Protein AF-A0A7V4QF53-F1 (afdb_monomer)

Nearest PDB structures (foldseek):
  3k7u-assembly1_C-2  TM=4.264E-01  e=8.174E-01  Trypanosoma brucei
  3cb3-assembly1_D  TM=4.992E-01  e=2.281E+00  Polaromonas sp. JS666
  2og9-assembly1_A  TM=4.782E-01  e=3.085E+00  Polaromonas sp. JS666
  4mgg-assembly1_G  TM=3.343E-01  e=3.085E+00  Roseibium aggregatum IAM 12614
  3fv9-assembly1_A  TM=4.872E-01  e=5.001E+00  Roseovarius nubinhibens ISM

Radius of gyration: 17.16 Å; Cα contacts (8 Å, |Δi|>4): 191; chains: 1; bounding box: 51×27×63 Å

Mean predicted aligned error: 8.21 Å

Solvent-accessible surface area (backbone atoms only — not comparable to full-atom values): 8369 Å² total; per-residue (Å²): 136,83,85,77,78,81,70,64,48,90,31,32,38,38,32,60,73,52,75,46,77,41,84,91,74,46,26,45,33,38,37,30,41,36,30,44,48,89,67,52,75,49,75,39,32,35,34,38,46,42,66,47,53,37,61,74,69,63,56,63,92,54,99,54,34,68,60,56,47,56,51,48,53,62,78,42,41,68,55,56,50,49,56,40,49,39,53,52,52,54,42,62,71,64,68,57,79,82,79,72,44,67,52,78,59,77,57,61,69,61,54,46,35,39,76,73,58,80,43,70,60,84,46,46,76,79,49,96,56,33,29,42,32,62,72,77,77,76,79,72,83,124

Secondary structure (DSSP, 8-state):
---------SSEEEEEEEEEEETTTTEEEEEEEEE-TT--EEEEEEEEEHHHHHHHTT---STTHHHHHHHHHHHTHHHHHHHHHHHHHHHHHHT--TT--EEE---HHHHHHHHTTSS---SEEEETTEEEE---------

Sequence (142 aa):
MPIRNTKNLEGWKIVFVDFVERHTDLCLLGRFEITSPEGKIKSIRVKFSREFIDDYFRIPGDVNIKKNRAKILEEKKWLFKKWALIRIEELIDKSVDIDEPEI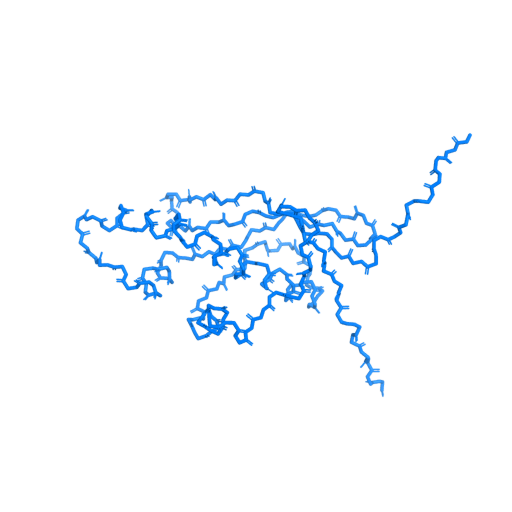FSKDSDWAKKIEEGSVLPRSQEIISNIYLYVPEKRIGFK

pLDDT: mean 80.64, std 16.79, range [35.28, 95.44]

Structure (mmCIF, N/CA/C/O backbone):
data_AF-A0A7V4QF53-F1
#
_entry.id   AF-A0A7V4QF53-F1
#
loop_
_atom_site.group_PDB
_atom_site.id
_atom_site.type_symbol
_atom_site.label_atom_id
_atom_site.label_alt_id
_atom_site.label_comp_id
_atom_site.label_asym_id
_atom_site.label_entity_id
_atom_site.label_seq_id
_atom_site.pdbx_PDB_ins_code
_atom_site.Cartn_x
_atom_site.Cartn_y
_atom_site.Cartn_z
_atom_site.occupancy
_atom_site.B_iso_or_equiv
_atom_site.auth_seq_id
_atom_site.auth_comp_id
_atom_site.auth_asym_id
_atom_site.auth_atom_id
_atom_site.pdbx_PDB_model_num
ATOM 1 N N . MET A 1 1 ? -2.479 4.295 43.417 1.00 43.31 1 MET A N 1
ATOM 2 C CA . MET A 1 1 ? -3.082 4.916 42.217 1.00 43.31 1 MET A CA 1
ATOM 3 C C . MET A 1 1 ? -2.532 4.215 40.987 1.00 43.31 1 MET A C 1
ATOM 5 O O . MET A 1 1 ? -1.325 4.296 40.799 1.00 43.31 1 MET A O 1
ATOM 9 N N . PRO A 1 2 ? -3.346 3.551 40.155 1.00 40.31 2 PRO A N 1
ATOM 10 C CA . PRO A 1 2 ? -2.981 3.301 38.774 1.00 40.31 2 PRO A CA 1
ATOM 11 C C . PRO A 1 2 ? -3.620 4.354 37.865 1.00 40.31 2 PRO A C 1
ATOM 13 O O . PRO A 1 2 ? -4.680 4.917 38.140 1.00 40.31 2 PRO A O 1
ATOM 16 N N . ILE A 1 3 ? -2.874 4.677 36.824 1.00 41.50 3 ILE A N 1
ATOM 17 C CA . ILE A 1 3 ? -3.004 5.850 35.976 1.00 41.50 3 ILE A CA 1
ATOM 18 C C . ILE A 1 3 ? -4.243 5.751 35.073 1.00 41.50 3 ILE A C 1
ATOM 20 O O . ILE A 1 3 ? -4.432 4.796 34.330 1.00 41.50 3 ILE A O 1
ATOM 24 N N . ARG A 1 4 ? -5.065 6.795 35.207 1.00 39.97 4 ARG A N 1
ATOM 25 C CA . ARG A 1 4 ? -6.075 7.388 34.317 1.00 39.97 4 ARG A CA 1
ATOM 26 C C . ARG A 1 4 ? -6.177 6.827 32.888 1.00 39.97 4 ARG A C 1
ATOM 28 O O . ARG A 1 4 ? -5.231 6.932 32.118 1.00 39.97 4 ARG A O 1
ATOM 35 N N . ASN A 1 5 ? -7.407 6.429 32.541 1.00 38.97 5 ASN A N 1
ATOM 36 C CA . ASN A 1 5 ? -8.049 6.527 31.225 1.00 38.97 5 ASN A CA 1
ATOM 37 C C . ASN A 1 5 ? -7.109 6.422 30.016 1.00 38.97 5 ASN A C 1
ATOM 39 O O . ASN A 1 5 ? -6.759 7.432 29.400 1.00 38.97 5 ASN A O 1
ATOM 43 N N . THR A 1 6 ? -6.847 5.195 29.568 1.00 41.16 6 THR A N 1
ATOM 44 C CA . THR A 1 6 ? -6.781 4.946 28.128 1.00 41.16 6 THR A CA 1
ATOM 45 C C . THR A 1 6 ? -8.135 5.348 27.561 1.00 41.16 6 THR A C 1
ATOM 47 O O . THR A 1 6 ? -9.095 4.585 27.620 1.00 41.16 6 THR A O 1
ATOM 50 N N . LYS A 1 7 ? -8.244 6.592 27.073 1.00 43.53 7 LYS A N 1
ATOM 51 C CA . LYS A 1 7 ? -9.245 6.930 26.061 1.00 43.53 7 LYS A CA 1
ATOM 52 C C . LYS A 1 7 ? -9.153 5.808 25.036 1.00 43.53 7 LYS A C 1
ATOM 54 O O . LYS A 1 7 ? -8.11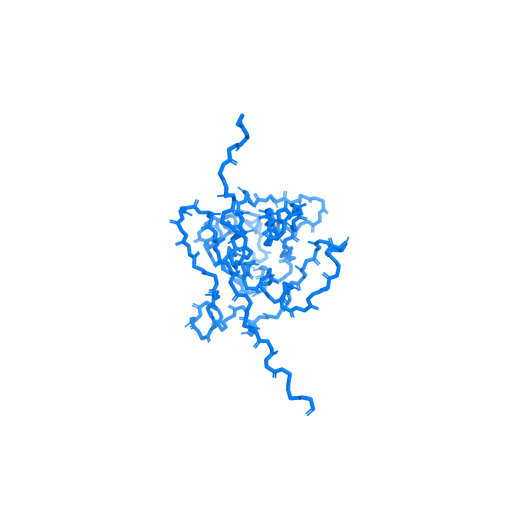4 5.693 24.388 1.00 43.53 7 LYS A O 1
ATOM 59 N N . ASN A 1 8 ? -10.177 4.958 24.972 1.00 45.56 8 ASN A N 1
ATOM 60 C CA . ASN A 1 8 ? -10.341 4.023 23.872 1.00 45.56 8 ASN A CA 1
ATOM 61 C C . ASN A 1 8 ? -10.093 4.843 22.610 1.00 45.56 8 ASN A C 1
ATOM 63 O O . ASN A 1 8 ? -10.771 5.849 22.390 1.00 45.56 8 ASN A O 1
ATOM 67 N N . LEU A 1 9 ? -9.053 4.499 21.852 1.00 52.59 9 LEU A N 1
ATOM 68 C CA . LEU A 1 9 ? -8.935 5.022 20.505 1.00 52.59 9 LEU A CA 1
ATOM 69 C C . LEU A 1 9 ? -10.222 4.561 19.826 1.00 52.59 9 LEU A C 1
ATOM 71 O O . LEU A 1 9 ? -10.431 3.363 19.675 1.00 52.59 9 LEU A O 1
ATOM 75 N N . GLU A 1 10 ? -11.117 5.485 19.476 1.00 71.44 10 GLU A N 1
ATOM 76 C CA . GLU A 1 10 ? -12.389 5.147 18.817 1.00 71.44 10 GLU A CA 1
ATOM 77 C C . GLU A 1 10 ? -12.176 4.575 17.396 1.00 71.44 10 GLU A C 1
ATOM 79 O O . GLU A 1 10 ? -13.132 4.341 16.663 1.00 71.44 10 GLU A O 1
ATOM 84 N N . GLY A 1 11 ? -10.923 4.319 17.005 1.00 83.88 11 GLY A N 1
ATOM 85 C CA . GLY A 1 11 ? -10.523 3.770 15.724 1.00 83.88 11 GLY A CA 1
ATOM 86 C C . GLY A 1 11 ? -9.234 2.957 15.809 1.00 83.88 11 GLY A C 1
ATOM 87 O O . GLY A 1 11 ? -8.521 2.936 16.813 1.00 83.88 11 GLY A O 1
ATOM 88 N N . TRP A 1 12 ? -8.938 2.286 14.709 1.00 91.62 12 TRP A N 1
ATOM 89 C CA . TRP A 1 12 ? -7.736 1.503 14.498 1.00 91.62 12 TRP A CA 1
ATOM 90 C C . TRP A 1 12 ? -6.549 2.416 14.226 1.00 91.62 12 TRP A C 1
ATOM 92 O O . TRP A 1 12 ? -6.600 3.278 13.349 1.00 91.62 12 TRP A O 1
ATOM 102 N N . LYS A 1 13 ? -5.448 2.197 14.938 1.00 93.75 13 LYS A N 1
ATOM 103 C CA . LYS A 1 13 ? -4.171 2.839 14.621 1.00 93.75 13 LYS A CA 1
ATOM 104 C C . LYS A 1 13 ? -3.445 1.983 13.591 1.00 93.75 13 LYS A C 1
ATOM 106 O O . LYS A 1 13 ? -3.256 0.800 13.835 1.00 93.75 13 LYS A O 1
ATOM 111 N N . ILE A 1 14 ? -3.005 2.570 12.486 1.00 94.19 14 ILE A N 1
ATOM 112 C CA . ILE A 1 14 ? -2.209 1.911 11.446 1.00 94.19 14 ILE A CA 1
ATOM 113 C C . ILE A 1 14 ? -0.855 2.619 11.383 1.00 94.19 14 ILE A C 1
ATOM 115 O O . ILE A 1 14 ? -0.785 3.827 11.178 1.00 94.19 14 ILE A O 1
ATOM 119 N N . VAL A 1 15 ? 0.233 1.881 11.564 1.00 95.44 15 VAL A N 1
ATOM 120 C CA . VAL A 1 15 ? 1.602 2.399 11.537 1.00 95.44 15 VAL A CA 1
ATOM 121 C C . VAL A 1 15 ? 2.335 1.776 10.363 1.00 95.44 15 VAL A C 1
ATOM 123 O O . VAL A 1 15 ? 2.461 0.557 10.284 1.00 95.44 15 VAL A O 1
ATOM 126 N N . PHE A 1 16 ? 2.825 2.605 9.448 1.00 95.12 16 PHE A N 1
ATOM 127 C CA . PHE A 1 16 ? 3.733 2.166 8.395 1.00 95.12 16 PHE A CA 1
ATOM 128 C C . PHE A 1 16 ? 5.135 1.973 8.977 1.00 95.12 16 PHE A C 1
ATOM 130 O O . PHE A 1 16 ? 5.695 2.901 9.560 1.00 95.12 16 PHE A O 1
ATOM 137 N N . VAL A 1 17 ? 5.692 0.776 8.796 1.00 93.69 17 VAL A N 1
ATOM 138 C CA . VAL A 1 17 ? 7.038 0.429 9.259 1.00 93.69 17 VAL A CA 1
ATOM 139 C C . VAL A 1 17 ? 8.038 0.714 8.144 1.00 93.69 17 VAL A C 1
ATOM 141 O O . VAL A 1 17 ? 8.851 1.626 8.262 1.00 93.69 17 VAL A O 1
ATOM 144 N N . ASP A 1 18 ? 7.957 -0.035 7.044 1.00 93.12 18 ASP A N 1
ATOM 145 C CA . ASP A 1 18 ? 8.812 0.127 5.869 1.00 93.12 18 ASP A CA 1
ATOM 146 C C . ASP A 1 18 ? 8.291 -0.664 4.652 1.00 93.12 18 ASP A C 1
ATOM 148 O O . ASP A 1 18 ? 7.254 -1.334 4.693 1.00 93.12 18 ASP A O 1
ATOM 152 N N . PHE A 1 19 ? 9.042 -0.573 3.551 1.00 91.31 19 PHE A N 1
ATOM 153 C CA . PHE A 1 19 ? 8.935 -1.473 2.410 1.00 91.31 19 PHE A CA 1
ATOM 154 C C . PHE A 1 19 ? 10.188 -2.343 2.324 1.00 91.31 19 PHE A C 1
ATOM 156 O O . PHE A 1 19 ? 11.302 -1.828 2.400 1.00 91.31 19 PHE A O 1
ATOM 163 N N . VAL A 1 20 ? 9.998 -3.645 2.120 1.00 88.38 20 VAL A N 1
ATOM 164 C CA . VAL A 1 20 ? 11.078 -4.615 1.918 1.00 88.38 20 VAL A CA 1
ATOM 165 C C . VAL A 1 20 ? 10.914 -5.262 0.549 1.00 88.38 20 VAL A C 1
ATOM 167 O O . VAL A 1 20 ? 9.858 -5.812 0.236 1.00 88.38 20 VAL A O 1
ATOM 170 N N . GLU A 1 21 ? 11.968 -5.231 -0.261 1.00 80.81 21 GLU A N 1
ATOM 171 C CA . GLU A 1 21 ? 12.035 -6.020 -1.489 1.00 80.81 21 GLU A CA 1
ATOM 172 C C . GLU A 1 21 ? 12.473 -7.448 -1.153 1.00 80.81 21 GLU A C 1
ATOM 174 O O . GLU A 1 21 ? 13.566 -7.674 -0.631 1.00 80.81 21 GLU A O 1
ATOM 179 N N . ARG A 1 22 ? 11.632 -8.443 -1.455 1.00 75.06 22 ARG A N 1
ATOM 180 C CA . ARG A 1 22 ? 12.043 -9.850 -1.356 1.00 75.06 22 ARG A CA 1
ATOM 181 C C . ARG A 1 22 ? 12.616 -10.321 -2.680 1.00 75.06 22 ARG A C 1
ATOM 183 O O . ARG A 1 22 ? 11.884 -10.497 -3.649 1.00 75.06 22 ARG A O 1
ATOM 190 N N . HIS A 1 23 ? 13.921 -10.581 -2.698 1.00 61.47 23 HIS A N 1
ATOM 191 C CA . HIS A 1 23 ? 14.631 -11.047 -3.891 1.00 61.47 23 HIS A CA 1
ATOM 192 C C . HIS A 1 23 ? 14.214 -12.449 -4.360 1.00 61.47 23 HIS A C 1
ATOM 194 O O . HIS A 1 23 ? 14.301 -12.723 -5.552 1.00 61.47 23 HIS A O 1
ATOM 200 N N . THR A 1 24 ? 13.746 -13.314 -3.454 1.00 58.09 24 THR A N 1
ATOM 201 C CA . THR A 1 24 ? 13.289 -14.678 -3.774 1.00 58.09 24 THR A CA 1
ATOM 202 C C . THR A 1 24 ? 11.937 -14.701 -4.480 1.00 58.09 24 THR A C 1
ATOM 204 O O . THR A 1 24 ? 11.761 -15.470 -5.417 1.00 58.09 24 THR A O 1
ATOM 207 N N . ASP A 1 25 ? 11.020 -13.819 -4.077 1.00 57.03 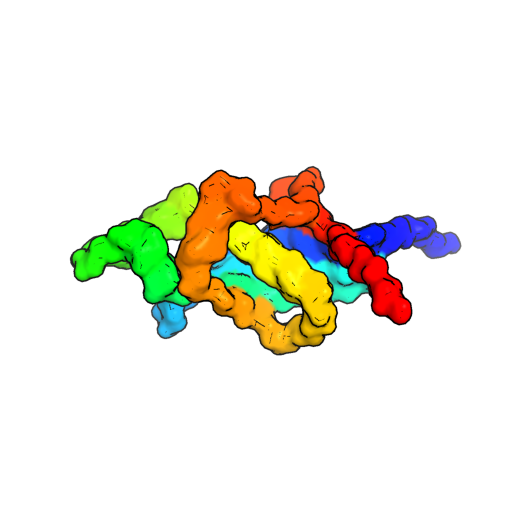25 ASP A N 1
ATOM 208 C CA . ASP A 1 25 ? 9.637 -13.783 -4.580 1.00 57.03 25 ASP A CA 1
ATOM 209 C C . ASP A 1 25 ? 9.396 -12.617 -5.550 1.00 57.03 25 ASP A C 1
ATOM 211 O O . ASP A 1 25 ? 8.274 -12.413 -6.004 1.00 57.03 25 ASP A O 1
ATOM 215 N N . LEU A 1 26 ? 10.442 -11.819 -5.807 1.00 67.06 26 LEU A N 1
ATOM 216 C CA . LEU A 1 26 ? 10.430 -10.600 -6.614 1.00 67.06 26 LEU A CA 1
ATOM 217 C C . LEU A 1 26 ? 9.172 -9.762 -6.344 1.00 67.06 26 LEU A C 1
ATOM 219 O O . LEU A 1 26 ? 8.350 -9.546 -7.222 1.00 67.06 26 LEU A O 1
ATOM 223 N N . CYS A 1 27 ? 8.980 -9.314 -5.108 1.00 78.12 27 CYS A N 1
ATOM 224 C CA . CYS A 1 27 ? 7.814 -8.515 -4.734 1.00 78.12 27 CYS A CA 1
ATOM 225 C C . CYS A 1 27 ? 8.198 -7.377 -3.789 1.00 78.12 27 CYS A C 1
ATOM 227 O O . CYS A 1 27 ? 9.209 -7.452 -3.083 1.00 78.12 27 CYS A O 1
ATOM 229 N N . LEU A 1 28 ? 7.368 -6.333 -3.778 1.00 87.56 28 LEU A N 1
ATOM 230 C CA . LEU A 1 28 ? 7.424 -5.271 -2.782 1.00 87.56 28 LEU A CA 1
ATOM 231 C C . LEU A 1 28 ? 6.484 -5.637 -1.629 1.00 87.56 28 LEU A C 1
ATOM 233 O O . LEU A 1 28 ? 5.282 -5.814 -1.840 1.00 87.56 28 LEU A O 1
ATOM 237 N N . LEU A 1 29 ? 7.022 -5.731 -0.413 1.00 89.94 29 LEU A N 1
ATOM 238 C CA . LEU A 1 29 ? 6.256 -5.989 0.805 1.00 89.94 29 LEU A CA 1
ATOM 239 C C . LEU A 1 29 ? 6.192 -4.731 1.666 1.00 89.94 29 LEU A C 1
ATOM 241 O O . LEU A 1 29 ? 7.209 -4.305 2.207 1.00 89.94 29 LEU A O 1
ATOM 245 N N . GLY A 1 30 ? 5.002 -4.157 1.825 1.00 91.06 30 GLY A N 1
ATOM 246 C CA . GLY A 1 30 ? 4.750 -3.072 2.773 1.00 91.06 30 GLY A CA 1
ATOM 247 C C . GLY A 1 30 ? 4.404 -3.623 4.145 1.00 91.06 30 GLY A C 1
ATOM 248 O O . GLY A 1 30 ? 3.385 -4.300 4.285 1.00 91.06 30 GLY A O 1
ATOM 249 N N . ARG A 1 31 ? 5.234 -3.340 5.151 1.00 92.94 31 ARG A N 1
ATOM 250 C CA . ARG A 1 31 ? 5.009 -3.774 6.534 1.00 92.94 31 ARG A CA 1
ATOM 251 C C . ARG A 1 31 ? 4.269 -2.703 7.320 1.00 92.94 31 ARG A C 1
ATOM 253 O O . ARG A 1 31 ? 4.681 -1.543 7.352 1.00 92.94 31 ARG A O 1
ATOM 260 N N . PHE A 1 32 ? 3.201 -3.124 7.984 1.00 93.44 32 PHE A N 1
ATOM 261 C CA . PHE A 1 32 ? 2.377 -2.274 8.827 1.00 93.44 32 PHE A CA 1
ATOM 262 C C . PHE A 1 32 ? 2.121 -2.944 10.173 1.00 93.44 32 PHE A C 1
ATOM 264 O O . PHE A 1 32 ? 2.020 -4.169 10.268 1.00 93.44 32 PHE A O 1
ATOM 271 N N . GLU A 1 33 ? 1.981 -2.132 11.208 1.00 93.31 33 GLU A N 1
ATOM 272 C CA . GLU A 1 33 ? 1.434 -2.549 12.494 1.00 93.31 33 GLU A CA 1
ATOM 273 C C . GLU A 1 33 ? 0.071 -1.908 12.663 1.00 93.31 33 GLU A C 1
ATOM 275 O O . GLU A 1 33 ? -0.082 -0.700 12.486 1.00 93.31 33 GLU A O 1
ATOM 280 N N . ILE A 1 34 ? -0.924 -2.711 13.013 1.00 91.81 34 ILE A N 1
ATOM 281 C CA . ILE A 1 34 ? -2.248 -2.206 13.334 1.00 91.81 34 ILE A CA 1
ATOM 282 C C . ILE A 1 34 ? -2.561 -2.463 14.800 1.00 91.81 34 ILE A C 1
ATOM 284 O O . ILE A 1 34 ? -2.238 -3.517 15.344 1.00 91.81 34 ILE A O 1
ATOM 288 N N . THR A 1 35 ? -3.176 -1.487 15.453 1.00 91.81 35 THR A N 1
ATOM 289 C CA . THR A 1 35 ? -3.669 -1.596 16.825 1.00 91.81 35 THR A CA 1
ATOM 290 C C . THR A 1 35 ? -5.177 -1.424 16.805 1.00 91.81 35 THR A C 1
ATOM 292 O O . THR A 1 35 ? -5.669 -0.392 16.341 1.00 91.81 35 THR A O 1
ATOM 295 N N . SER A 1 36 ? -5.896 -2.434 17.286 1.00 89.31 36 SER A N 1
ATOM 296 C CA . SER A 1 36 ? -7.348 -2.380 17.426 1.00 89.31 36 SER A CA 1
ATOM 297 C C . SER A 1 36 ? -7.764 -1.407 18.538 1.00 89.31 36 SER A C 1
ATOM 299 O O . SER A 1 36 ? -6.943 -1.093 19.408 1.00 89.31 36 SER A O 1
ATOM 301 N N . PRO A 1 37 ? -9.029 -0.950 18.561 1.00 86.44 37 PRO A N 1
ATOM 302 C CA . PRO A 1 37 ? -9.563 -0.120 19.646 1.00 86.44 37 PRO A CA 1
ATOM 303 C C . PRO A 1 37 ? -9.381 -0.728 21.046 1.00 86.44 37 PRO A C 1
ATOM 305 O O . PRO A 1 37 ? -9.195 -0.005 22.022 1.00 86.44 37 PRO A O 1
ATOM 308 N N . GLU A 1 38 ? -9.377 -2.060 21.147 1.00 86.06 38 GLU A N 1
ATOM 309 C CA . GLU A 1 38 ? -9.167 -2.819 22.388 1.00 86.06 38 GLU A CA 1
ATOM 310 C C . GLU A 1 38 ? -7.681 -2.959 22.766 1.00 86.06 38 GLU A C 1
ATOM 312 O O . GLU A 1 38 ? -7.345 -3.623 23.746 1.00 86.06 38 GLU A O 1
ATOM 317 N N . GLY A 1 39 ? -6.777 -2.370 21.979 1.00 85.00 39 GLY A N 1
ATOM 318 C CA . GLY A 1 39 ? -5.335 -2.390 22.213 1.00 85.00 39 GLY A CA 1
ATOM 319 C C . GLY A 1 39 ? -4.616 -3.638 21.697 1.00 85.00 39 GLY A C 1
ATOM 320 O O . GLY A 1 39 ? -3.439 -3.820 22.005 1.00 85.00 39 GLY A O 1
ATOM 321 N N . LYS A 1 40 ? -5.271 -4.504 20.908 1.00 87.31 40 LYS A N 1
ATOM 322 C CA . LYS A 1 40 ? -4.604 -5.670 20.304 1.00 87.31 40 LYS A CA 1
ATOM 323 C C . LYS A 1 40 ? -3.748 -5.232 19.122 1.00 87.31 40 LYS A C 1
ATOM 325 O O . LYS A 1 40 ? -4.242 -4.559 18.222 1.00 87.31 40 LYS A O 1
ATOM 330 N N . ILE A 1 41 ?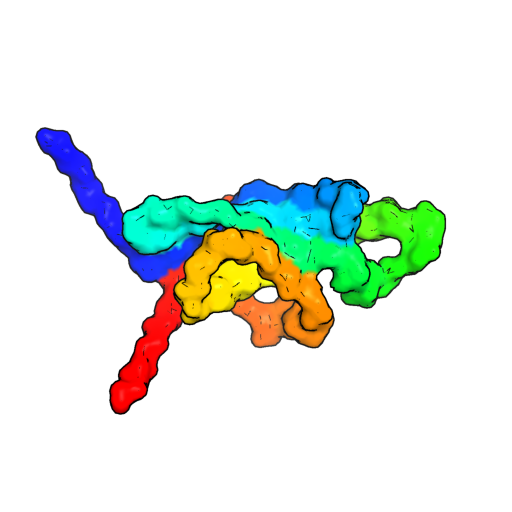 -2.486 -5.651 19.102 1.00 88.31 41 ILE A N 1
ATOM 331 C CA . ILE A 1 41 ? -1.535 -5.321 18.035 1.00 88.31 41 ILE A CA 1
ATOM 332 C C . ILE A 1 41 ? -1.380 -6.520 17.095 1.00 88.31 41 ILE A C 1
ATOM 334 O O . ILE A 1 41 ? -1.188 -7.645 17.556 1.00 88.31 41 ILE A O 1
ATOM 338 N N . LYS A 1 42 ? -1.436 -6.279 15.782 1.00 87.69 42 LYS A N 1
ATOM 339 C CA . LYS A 1 42 ? -1.129 -7.267 14.735 1.00 87.69 42 LYS A CA 1
ATOM 340 C C . LYS A 1 42 ? -0.202 -6.654 13.679 1.00 87.69 42 LYS A C 1
ATOM 342 O O . LYS A 1 42 ? -0.271 -5.458 13.405 1.00 87.69 42 LYS A O 1
ATOM 347 N N . SER A 1 43 ? 0.652 -7.477 13.068 1.00 89.38 43 SER A N 1
ATOM 348 C CA . SER A 1 43 ? 1.496 -7.074 11.934 1.00 89.38 43 SER A CA 1
ATOM 349 C C . SER A 1 43 ? 0.872 -7.542 10.618 1.00 89.38 43 SER A C 1
ATOM 351 O O . SER A 1 43 ? 0.520 -8.712 10.487 1.00 89.38 43 SER A O 1
ATOM 353 N N . ILE A 1 44 ? 0.749 -6.635 9.648 1.00 88.81 44 ILE A N 1
ATOM 354 C CA . ILE A 1 44 ? 0.175 -6.881 8.316 1.00 88.81 44 ILE A CA 1
ATOM 355 C C . ILE A 1 44 ? 1.229 -6.617 7.240 1.00 88.81 44 ILE A C 1
ATOM 357 O O . ILE A 1 44 ? 2.072 -5.726 7.386 1.00 88.81 44 ILE A O 1
ATOM 361 N N . ARG A 1 45 ? 1.185 -7.386 6.142 1.00 88.62 45 ARG A N 1
ATOM 362 C CA . ARG A 1 45 ? 2.114 -7.266 5.012 1.00 88.62 45 ARG A CA 1
ATOM 363 C C . ARG A 1 45 ? 1.373 -7.131 3.683 1.00 88.62 45 ARG A C 1
ATOM 365 O O . ARG A 1 45 ? 1.004 -8.112 3.051 1.00 88.62 45 ARG A O 1
ATOM 372 N N . VAL A 1 46 ? 1.213 -5.913 3.184 1.00 88.38 46 VAL A N 1
ATOM 373 C CA . VAL A 1 46 ? 0.617 -5.731 1.851 1.00 88.38 46 VAL A CA 1
ATOM 374 C C . VAL A 1 46 ? 1.647 -6.079 0.780 1.00 88.38 46 VAL A C 1
ATOM 376 O O . VAL A 1 46 ? 2.757 -5.544 0.796 1.00 88.38 46 VAL A O 1
ATOM 379 N N . LYS A 1 47 ? 1.290 -6.974 -0.148 1.00 88.62 47 LYS A N 1
ATOM 380 C CA . LYS A 1 47 ? 2.203 -7.504 -1.164 1.00 88.62 47 LYS A CA 1
ATOM 381 C C . LYS A 1 47 ? 1.822 -7.019 -2.554 1.00 88.62 47 LYS A C 1
ATOM 383 O O . LYS A 1 47 ? 0.712 -7.247 -3.032 1.00 88.62 47 LYS A O 1
ATOM 388 N N . PHE A 1 48 ? 2.794 -6.423 -3.233 1.00 87.50 48 PHE A N 1
ATOM 389 C CA . PHE A 1 48 ? 2.698 -6.064 -4.643 1.00 87.50 48 PHE A CA 1
ATOM 390 C C . PHE A 1 48 ? 3.626 -6.979 -5.439 1.00 87.50 48 PHE A C 1
ATOM 392 O O . PHE A 1 48 ? 4.849 -6.938 -5.278 1.00 87.50 48 PHE A O 1
ATOM 399 N N . SER A 1 49 ? 3.039 -7.848 -6.263 1.00 86.38 49 SER A N 1
ATOM 400 C CA . SER A 1 49 ? 3.791 -8.747 -7.144 1.00 86.38 49 SER A CA 1
ATOM 401 C C . SER A 1 49 ? 4.579 -7.955 -8.181 1.00 86.38 49 SER A C 1
ATOM 403 O O . SER A 1 49 ? 4.108 -6.914 -8.647 1.00 86.38 49 SER A O 1
ATOM 405 N N . ARG A 1 50 ? 5.734 -8.476 -8.599 1.00 86.69 50 ARG A N 1
ATOM 406 C CA . ARG A 1 50 ? 6.515 -7.881 -9.683 1.00 86.69 50 ARG A CA 1
ATOM 407 C C . ARG A 1 50 ? 5.713 -7.720 -10.963 1.00 86.69 50 ARG A C 1
ATOM 409 O O . ARG A 1 50 ? 5.854 -6.679 -11.580 1.00 86.69 50 ARG A O 1
ATOM 416 N N . GLU A 1 51 ? 4.907 -8.703 -11.351 1.00 86.75 51 GLU A N 1
ATOM 417 C CA . GLU A 1 51 ? 4.132 -8.654 -12.596 1.00 86.75 51 GLU A CA 1
ATOM 418 C C . GLU A 1 51 ? 3.216 -7.430 -12.594 1.00 86.75 51 GLU A C 1
ATOM 420 O O . GLU A 1 51 ? 3.285 -6.603 -13.491 1.00 86.75 51 GLU A O 1
ATOM 425 N N . PHE A 1 52 ? 2.469 -7.234 -11.505 1.00 87.81 52 PHE A N 1
ATOM 426 C CA . PHE A 1 52 ? 1.653 -6.035 -11.309 1.00 87.81 52 PHE A CA 1
ATOM 427 C C . PHE A 1 52 ? 2.470 -4.735 -11.407 1.00 87.81 52 PHE A C 1
ATOM 429 O O . PHE A 1 52 ? 2.043 -3.803 -12.076 1.00 87.81 52 PHE A O 1
ATOM 436 N N . ILE A 1 53 ? 3.639 -4.658 -10.762 1.00 89.00 53 ILE A N 1
ATOM 437 C CA . ILE A 1 53 ? 4.491 -3.455 -10.794 1.00 89.00 53 ILE A CA 1
ATOM 438 C C . ILE A 1 53 ? 5.017 -3.195 -12.213 1.00 89.00 53 ILE A C 1
ATOM 440 O O . ILE A 1 53 ? 4.934 -2.071 -12.706 1.00 89.00 53 ILE A O 1
ATOM 444 N N . ASP A 1 54 ? 5.565 -4.226 -12.855 1.00 89.56 54 ASP A N 1
ATOM 445 C CA . ASP A 1 54 ? 6.154 -4.146 -14.189 1.00 89.56 54 ASP A CA 1
ATOM 446 C C . ASP A 1 54 ? 5.081 -3.743 -15.219 1.00 89.56 54 ASP A C 1
ATOM 448 O O . ASP A 1 54 ? 5.313 -2.824 -16.007 1.00 89.56 54 ASP A O 1
ATOM 452 N N . ASP A 1 55 ? 3.889 -4.345 -15.152 1.00 89.25 55 ASP A N 1
ATOM 453 C CA . ASP A 1 55 ? 2.771 -4.068 -16.059 1.00 89.25 55 ASP A CA 1
ATOM 454 C C . ASP A 1 55 ? 2.159 -2.681 -15.817 1.00 89.25 55 ASP A C 1
ATOM 456 O O . ASP A 1 55 ? 1.976 -1.907 -16.762 1.00 89.25 55 ASP A O 1
ATOM 460 N N . TYR A 1 56 ? 1.871 -2.331 -14.556 1.00 90.75 56 TYR A N 1
ATOM 461 C CA . TYR A 1 56 ? 1.223 -1.064 -14.202 1.00 90.75 56 TYR A CA 1
ATOM 462 C C . TYR A 1 56 ? 2.082 0.141 -14.600 1.00 90.75 56 TYR A C 1
ATOM 464 O O . TYR A 1 56 ? 1.591 1.084 -15.222 1.00 90.75 56 TYR A O 1
ATOM 472 N N . PHE A 1 57 ? 3.382 0.098 -14.291 1.00 91.50 57 PHE A N 1
ATOM 473 C CA . PHE A 1 57 ? 4.310 1.182 -14.623 1.00 91.50 57 PHE A CA 1
ATOM 474 C C . PHE A 1 57 ? 4.945 1.047 -16.011 1.00 91.50 57 PHE A C 1
ATOM 476 O O . PHE A 1 57 ? 5.770 1.886 -16.378 1.00 91.50 57 PHE A O 1
ATOM 483 N N . ARG A 1 58 ? 4.560 0.026 -16.791 1.00 91.94 58 ARG A N 1
ATOM 484 C CA . ARG A 1 58 ? 5.093 -0.258 -18.133 1.00 91.94 58 ARG A CA 1
ATOM 485 C C . ARG A 1 58 ? 6.623 -0.296 -18.148 1.00 91.94 58 ARG A C 1
ATOM 487 O O . ARG A 1 58 ? 7.269 0.355 -18.971 1.00 91.94 58 ARG A O 1
ATOM 494 N N . ILE A 1 59 ? 7.207 -1.027 -17.201 1.00 88.25 59 ILE A N 1
ATOM 495 C CA . ILE A 1 59 ? 8.659 -1.121 -17.049 1.00 88.25 59 ILE A CA 1
ATOM 496 C C . ILE A 1 59 ? 9.231 -1.895 -18.245 1.00 88.25 59 ILE A C 1
ATOM 498 O O . ILE A 1 59 ? 8.831 -3.038 -18.471 1.00 88.25 59 ILE A O 1
ATOM 502 N N . PRO A 1 60 ? 10.184 -1.325 -19.007 1.00 85.62 60 PRO A N 1
ATOM 503 C CA . PRO A 1 60 ? 10.768 -2.024 -20.141 1.00 85.62 60 PRO A CA 1
ATOM 504 C C . PRO A 1 60 ? 11.511 -3.283 -19.682 1.00 85.62 60 PRO A C 1
ATOM 506 O O . PRO A 1 60 ? 12.322 -3.240 -18.754 1.00 85.62 60 PRO A O 1
ATOM 509 N N . GLY A 1 61 ? 11.270 -4.396 -20.376 1.00 84.69 61 GLY A N 1
ATOM 510 C CA . GLY A 1 61 ? 11.919 -5.690 -20.147 1.00 84.69 61 GLY A CA 1
ATOM 511 C C . GLY A 1 61 ? 13.366 -5.771 -20.643 1.00 84.69 61 GLY A C 1
ATOM 512 O O . GLY A 1 61 ? 13.753 -6.781 -21.223 1.00 84.69 61 GLY A O 1
ATOM 513 N N . ASP A 1 62 ? 14.149 -4.706 -20.477 1.00 90.12 62 ASP A N 1
ATOM 514 C CA . ASP A 1 62 ? 15.528 -4.616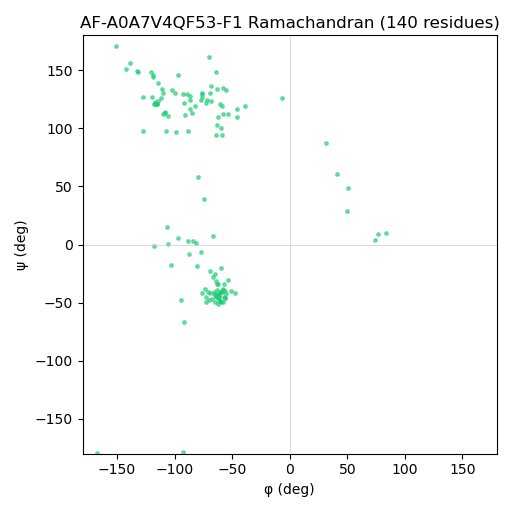 -20.957 1.00 90.12 62 ASP A CA 1
ATOM 515 C C . ASP A 1 62 ? 16.563 -5.046 -19.893 1.00 90.12 62 ASP A C 1
ATOM 517 O O . ASP A 1 62 ? 16.233 -5.438 -18.770 1.00 90.12 62 ASP A O 1
ATOM 521 N N . VAL A 1 63 ? 17.854 -4.964 -20.236 1.00 88.25 63 VAL A N 1
ATOM 522 C CA . VAL A 1 63 ? 18.967 -5.304 -19.327 1.00 88.25 63 VAL A CA 1
ATOM 523 C C . VAL A 1 63 ? 18.993 -4.457 -18.044 1.00 88.25 63 VAL A C 1
ATOM 525 O O . VAL A 1 63 ? 19.574 -4.873 -17.042 1.00 88.25 63 VAL A O 1
ATOM 528 N N . ASN A 1 64 ? 18.339 -3.292 -18.044 1.00 89.12 64 ASN A N 1
ATOM 529 C CA . ASN A 1 64 ? 18.236 -2.371 -16.917 1.00 89.12 64 ASN A CA 1
ATOM 530 C C . ASN A 1 64 ? 16.935 -2.539 -16.117 1.00 89.12 64 ASN A C 1
ATOM 532 O O . ASN A 1 64 ? 16.727 -1.779 -15.169 1.00 89.12 64 ASN A O 1
ATOM 536 N N . ILE A 1 65 ? 16.089 -3.536 -16.410 1.00 87.50 65 ILE A N 1
ATOM 537 C CA . ILE A 1 65 ? 14.781 -3.735 -15.757 1.00 87.50 65 ILE A CA 1
ATOM 538 C C . ILE A 1 65 ? 14.839 -3.645 -14.222 1.00 87.50 65 ILE A C 1
ATOM 540 O O . ILE A 1 65 ? 13.996 -3.000 -13.602 1.00 87.50 65 ILE A O 1
ATOM 544 N N . LYS A 1 66 ? 15.867 -4.228 -13.586 1.00 86.06 66 LYS A N 1
ATOM 545 C CA . LYS A 1 66 ? 16.038 -4.179 -12.121 1.00 86.06 66 LYS A CA 1
ATOM 546 C C . LYS A 1 66 ? 16.268 -2.752 -11.615 1.00 86.06 66 LYS A C 1
ATOM 548 O O . LYS A 1 66 ? 15.668 -2.352 -10.624 1.00 86.06 66 LYS A O 1
ATOM 553 N N . LYS A 1 67 ? 17.110 -1.983 -12.311 1.00 88.19 67 LYS A N 1
ATOM 554 C CA . LYS A 1 67 ? 17.417 -0.586 -11.976 1.00 88.19 67 LYS A CA 1
ATOM 555 C C . LYS A 1 67 ? 16.210 0.317 -12.230 1.00 88.19 67 LYS A C 1
ATOM 557 O O . LYS A 1 67 ? 15.903 1.163 -11.396 1.00 88.19 67 LYS A O 1
ATOM 562 N N . ASN A 1 68 ? 15.512 0.103 -13.345 1.00 89.25 68 ASN A N 1
ATOM 563 C CA . ASN A 1 68 ? 14.297 0.836 -13.699 1.00 89.25 68 ASN A CA 1
ATOM 564 C C . ASN A 1 68 ? 13.198 0.610 -12.651 1.00 89.25 68 ASN A C 1
ATOM 566 O O . ASN A 1 68 ? 12.591 1.571 -12.185 1.00 89.25 68 ASN A O 1
ATOM 570 N N . ARG A 1 69 ? 13.009 -0.640 -12.207 1.00 89.31 69 ARG A N 1
ATOM 571 C CA . ARG A 1 69 ? 12.071 -0.966 -11.129 1.00 89.31 69 ARG A CA 1
ATOM 572 C C . ARG A 1 69 ? 12.452 -0.309 -9.812 1.00 89.31 69 ARG A C 1
ATOM 574 O O . ARG A 1 69 ? 11.609 0.367 -9.242 1.00 89.31 69 ARG A O 1
ATOM 581 N N . ALA A 1 70 ? 13.696 -0.452 -9.354 1.00 87.88 70 ALA A N 1
ATOM 582 C CA . ALA A 1 70 ? 14.139 0.164 -8.100 1.00 87.88 70 ALA A CA 1
ATOM 583 C C . ALA A 1 70 ? 13.914 1.688 -8.099 1.00 87.88 70 ALA A C 1
ATOM 585 O O . ALA A 1 70 ? 13.435 2.251 -7.117 1.00 87.88 70 ALA A O 1
ATOM 586 N N . LYS A 1 71 ? 14.175 2.349 -9.236 1.00 90.06 71 LYS A N 1
ATOM 587 C CA . LYS A 1 71 ? 13.891 3.777 -9.417 1.00 90.06 71 LYS A CA 1
ATOM 588 C C . LYS A 1 71 ? 12.398 4.093 -9.263 1.00 90.06 71 LYS A C 1
ATOM 590 O O . LYS A 1 71 ? 12.051 4.994 -8.508 1.00 90.06 71 LYS A O 1
ATOM 595 N N . ILE A 1 72 ? 11.523 3.337 -9.928 1.00 90.88 72 ILE A N 1
ATOM 596 C CA . ILE A 1 72 ? 10.064 3.512 -9.831 1.00 90.88 72 ILE A CA 1
ATOM 597 C C . ILE A 1 72 ? 9.565 3.262 -8.408 1.00 90.88 72 ILE A C 1
ATOM 599 O O . ILE A 1 72 ? 8.738 4.024 -7.914 1.00 90.88 72 ILE A O 1
ATOM 603 N N . LEU A 1 73 ? 10.063 2.220 -7.741 1.00 89.38 73 LEU A N 1
ATOM 604 C CA . LEU A 1 73 ? 9.686 1.891 -6.367 1.00 89.38 73 LEU A CA 1
ATOM 605 C C . LEU A 1 73 ? 9.993 3.041 -5.405 1.00 89.38 73 LEU A C 1
ATOM 607 O O . LEU A 1 73 ? 9.161 3.354 -4.555 1.00 89.38 73 LEU A O 1
ATOM 611 N N . GLU A 1 74 ? 11.135 3.704 -5.579 1.00 89.75 74 GLU A N 1
ATOM 612 C CA . GLU A 1 74 ? 11.499 4.866 -4.770 1.00 89.75 74 GLU A CA 1
ATOM 613 C C . GLU A 1 74 ? 10.666 6.106 -5.143 1.00 89.75 74 GLU A C 1
ATOM 615 O O . GLU A 1 74 ? 10.040 6.717 -4.277 1.00 89.75 74 GLU A O 1
ATOM 620 N N . GLU A 1 75 ? 10.562 6.441 -6.435 1.00 93.19 75 GLU A N 1
ATOM 621 C CA . GLU A 1 75 ? 9.812 7.616 -6.918 1.00 93.19 75 GLU A CA 1
ATOM 622 C C . GLU A 1 75 ? 8.307 7.542 -6.607 1.00 93.19 75 GLU A C 1
ATOM 624 O O . GLU A 1 75 ? 7.651 8.556 -6.351 1.00 93.19 75 GLU A O 1
ATOM 629 N N . LYS A 1 76 ? 7.742 6.331 -6.620 1.00 93.00 76 LYS A N 1
ATOM 630 C CA . LYS A 1 76 ? 6.313 6.064 -6.410 1.00 93.00 76 LYS A CA 1
ATOM 631 C C . LYS A 1 76 ? 6.023 5.439 -5.047 1.00 93.00 76 LYS A C 1
ATOM 633 O O . LYS A 1 76 ? 4.905 4.983 -4.813 1.00 93.00 76 LYS A O 1
ATOM 638 N N . LYS A 1 77 ? 6.967 5.476 -4.102 1.00 90.69 77 LYS A N 1
ATOM 639 C CA . LYS A 1 77 ? 6.808 4.919 -2.745 1.00 90.69 77 LYS A CA 1
ATOM 640 C C . LYS A 1 77 ? 5.540 5.396 -2.033 1.00 90.69 77 LYS A C 1
ATOM 642 O O . LYS A 1 77 ? 4.854 4.617 -1.371 1.00 90.69 77 LYS A O 1
ATOM 647 N N . TRP A 1 78 ? 5.194 6.673 -2.196 1.00 91.81 78 TRP A N 1
ATOM 648 C CA . TRP A 1 78 ? 3.973 7.259 -1.636 1.00 91.81 78 TRP A CA 1
ATOM 649 C C . TRP A 1 78 ? 2.696 6.614 -2.195 1.00 91.81 78 TRP A C 1
ATOM 651 O O . TRP A 1 78 ? 1.715 6.469 -1.468 1.00 91.81 78 TRP A O 1
ATOM 661 N N . LEU A 1 79 ? 2.704 6.203 -3.466 1.00 93.31 79 LEU A N 1
ATOM 662 C CA . LEU A 1 79 ? 1.563 5.592 -4.141 1.00 93.31 79 LEU A CA 1
ATOM 663 C C . LEU A 1 79 ? 1.345 4.164 -3.634 1.00 93.31 79 LEU A C 1
ATOM 665 O O . LEU A 1 79 ? 0.235 3.826 -3.232 1.00 93.31 79 LEU A O 1
ATOM 669 N N . PHE A 1 80 ? 2.418 3.376 -3.514 1.00 92.25 80 PHE A N 1
ATOM 670 C CA . PHE A 1 80 ? 2.363 2.056 -2.874 1.00 92.25 80 PHE A CA 1
ATOM 671 C C . PHE A 1 80 ? 1.855 2.130 -1.434 1.00 92.25 80 PHE A C 1
ATOM 673 O O . PHE A 1 80 ? 1.077 1.280 -1.001 1.00 92.25 80 PHE A O 1
ATOM 680 N N . LYS A 1 81 ? 2.256 3.166 -0.687 1.00 92.62 81 LYS A N 1
ATOM 681 C CA . LYS A 1 81 ? 1.764 3.398 0.674 1.00 92.62 81 LYS A CA 1
ATOM 682 C C . LYS A 1 81 ? 0.259 3.684 0.689 1.00 92.62 81 LYS A C 1
ATOM 684 O O . LYS A 1 81 ? -0.446 3.089 1.497 1.00 92.62 81 LYS A O 1
ATOM 689 N N . LYS A 1 82 ? -0.250 4.520 -0.227 1.00 93.06 82 LYS A N 1
ATOM 690 C CA . LYS A 1 82 ? -1.699 4.773 -0.376 1.00 93.06 82 LYS A CA 1
ATOM 691 C C . LYS A 1 82 ? -2.473 3.504 -0.728 1.00 93.06 82 LYS A C 1
ATOM 693 O O . LYS A 1 82 ? -3.478 3.210 -0.086 1.00 93.06 82 LYS A O 1
ATOM 698 N N . TRP A 1 83 ? -1.985 2.737 -1.702 1.00 92.31 83 TRP A N 1
ATOM 699 C CA . TRP A 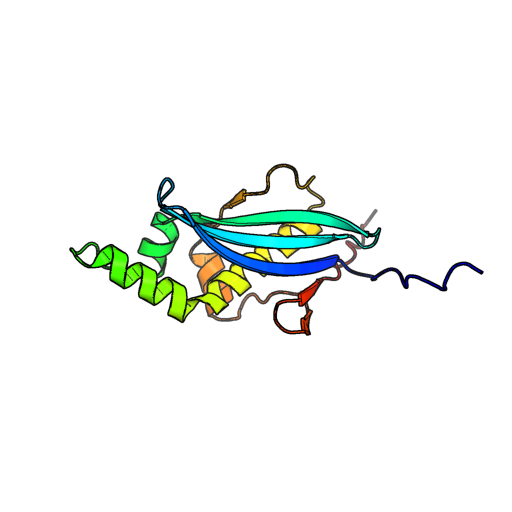1 83 ? -2.565 1.445 -2.073 1.00 92.31 83 TRP A CA 1
ATOM 700 C C . TRP A 1 83 ? -2.632 0.494 -0.874 1.00 92.31 83 TRP A C 1
ATOM 702 O O . TRP A 1 83 ? -3.668 -0.119 -0.624 1.00 92.31 83 TRP A O 1
ATOM 712 N N . ALA A 1 84 ? -1.550 0.401 -0.101 1.00 92.38 84 ALA A N 1
ATOM 713 C CA . ALA A 1 84 ? -1.496 -0.458 1.072 1.00 92.38 84 ALA A CA 1
ATOM 714 C C . ALA A 1 84 ? -2.457 -0.019 2.186 1.00 92.38 84 ALA A C 1
ATOM 716 O O . ALA A 1 84 ? -3.121 -0.871 2.770 1.00 92.38 84 ALA A O 1
ATOM 717 N N . LEU A 1 85 ? -2.583 1.287 2.440 1.00 93.38 85 LEU A N 1
ATOM 718 C CA . LEU A 1 85 ? -3.529 1.812 3.428 1.00 93.38 8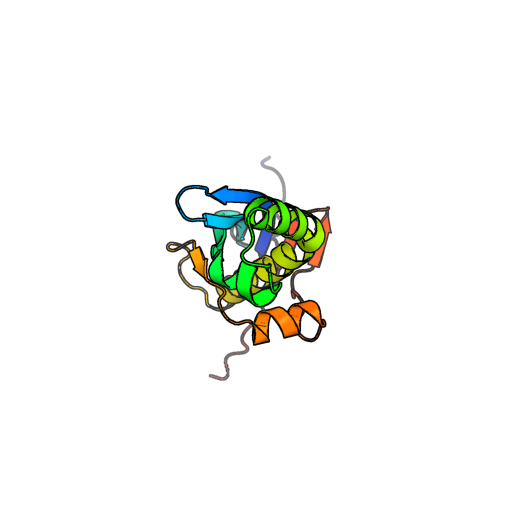5 LEU A CA 1
ATOM 719 C C . LEU A 1 85 ? -4.969 1.429 3.090 1.00 93.38 85 LEU A C 1
ATOM 721 O O . LEU A 1 85 ? -5.647 0.851 3.932 1.00 93.38 85 LEU A O 1
ATOM 725 N N . ILE A 1 86 ? -5.404 1.649 1.848 1.00 91.88 86 ILE A N 1
ATOM 726 C CA . ILE A 1 86 ? -6.767 1.301 1.417 1.00 91.88 86 ILE A CA 1
ATOM 727 C C . ILE A 1 86 ? -7.034 -0.197 1.593 1.00 91.88 86 ILE A C 1
ATOM 729 O O . ILE A 1 86 ? -8.088 -0.583 2.087 1.00 91.88 86 ILE A O 1
ATOM 733 N N . ARG A 1 87 ? -6.063 -1.059 1.268 1.00 89.31 87 ARG A N 1
ATOM 734 C CA . ARG A 1 87 ? -6.193 -2.508 1.491 1.00 89.31 87 ARG A CA 1
ATOM 735 C C . ARG A 1 87 ? -6.322 -2.883 2.966 1.00 89.31 87 ARG A C 1
ATOM 737 O O . ARG A 1 87 ? -7.104 -3.770 3.297 1.00 89.31 87 ARG A O 1
ATOM 744 N N . ILE A 1 88 ? -5.578 -2.220 3.848 1.00 90.81 88 ILE A N 1
ATOM 745 C CA . ILE A 1 88 ? -5.685 -2.436 5.296 1.00 90.81 88 ILE A CA 1
ATOM 746 C C . ILE A 1 88 ? -7.056 -1.979 5.807 1.00 90.81 88 ILE A C 1
ATOM 748 O O . ILE A 1 88 ? -7.685 -2.696 6.579 1.00 90.81 88 ILE A O 1
ATOM 752 N N . GLU A 1 89 ? -7.552 -0.831 5.349 1.00 90.88 89 GLU A N 1
ATOM 753 C CA . GLU A 1 89 ? -8.888 -0.330 5.697 1.00 90.88 89 GLU A CA 1
ATOM 754 C C . GLU A 1 89 ? -9.996 -1.286 5.226 1.00 90.88 89 GLU A C 1
ATOM 756 O O . GLU A 1 89 ? -10.895 -1.619 5.996 1.00 90.88 89 GLU A O 1
ATOM 761 N N . GLU A 1 90 ? -9.904 -1.791 3.989 1.00 87.94 90 GLU A N 1
ATOM 762 C CA . GLU A 1 90 ? -10.805 -2.820 3.453 1.00 87.94 90 GLU A CA 1
ATOM 763 C C . GLU A 1 90 ? -10.789 -4.102 4.300 1.00 87.94 90 GLU A C 1
ATOM 765 O O . GLU A 1 90 ? -11.830 -4.740 4.476 1.00 87.94 90 GLU A O 1
ATOM 770 N N . LEU A 1 91 ? -9.619 -4.502 4.809 1.00 86.50 91 LEU A N 1
ATOM 771 C CA . LEU A 1 91 ? -9.479 -5.674 5.673 1.00 86.50 91 LEU A CA 1
ATOM 772 C C . LEU A 1 91 ? -10.160 -5.448 7.028 1.00 86.50 91 LEU A C 1
ATOM 774 O O . LEU A 1 91 ? -10.935 -6.299 7.472 1.00 86.50 91 LEU A O 1
ATOM 778 N N . ILE A 1 92 ? -9.909 -4.293 7.652 1.00 87.12 92 ILE A N 1
ATOM 779 C CA . ILE A 1 92 ? -10.528 -3.902 8.923 1.00 87.12 92 ILE A CA 1
ATOM 780 C C . ILE A 1 92 ? -12.061 -3.909 8.789 1.00 87.12 92 ILE A C 1
ATOM 782 O O . ILE A 1 92 ? -12.752 -4.501 9.620 1.00 87.12 92 ILE A O 1
ATOM 786 N N . ASP A 1 93 ? -12.601 -3.351 7.703 1.00 85.75 93 ASP A N 1
ATOM 787 C CA . ASP A 1 93 ? -14.048 -3.299 7.439 1.00 85.75 93 ASP A CA 1
ATOM 788 C C . ASP A 1 93 ? -14.711 -4.657 7.221 1.00 85.75 93 ASP A C 1
ATOM 790 O O . ASP A 1 93 ? -15.928 -4.801 7.391 1.00 85.75 93 ASP A O 1
ATOM 794 N N . LYS A 1 94 ? -13.941 -5.652 6.781 1.00 81.38 94 LYS A N 1
ATOM 795 C CA . LYS A 1 94 ? -14.441 -7.013 6.576 1.00 81.38 94 LYS A CA 1
ATOM 796 C C . LYS A 1 94 ? -14.363 -7.858 7.847 1.00 81.38 94 LYS A C 1
ATOM 798 O O . LYS A 1 94 ? -14.921 -8.949 7.840 1.00 81.38 94 LYS A O 1
ATOM 803 N N . SER A 1 95 ? -13.723 -7.367 8.917 1.00 68.50 95 SER A N 1
ATOM 804 C CA . SER A 1 95 ? -13.518 -8.110 10.175 1.00 68.50 95 SER A CA 1
ATOM 805 C C . SER A 1 95 ? -12.939 -9.517 9.954 1.00 68.50 95 SER A C 1
ATOM 807 O O . SER A 1 95 ? -13.217 -10.434 10.722 1.00 68.50 95 SER A O 1
ATOM 809 N N . VAL A 1 96 ? -12.167 -9.702 8.877 1.00 60.94 96 VAL A N 1
ATOM 810 C CA . VAL A 1 96 ? -11.520 -10.981 8.564 1.00 60.94 96 VAL A CA 1
ATOM 811 C C . VAL A 1 96 ? -10.435 -11.200 9.603 1.00 60.94 96 VAL A C 1
ATOM 813 O O . VAL A 1 96 ? -9.644 -10.286 9.854 1.00 60.94 96 VAL A O 1
ATOM 816 N N . ASP A 1 97 ? -10.409 -12.382 10.223 1.00 56.94 97 ASP A N 1
ATOM 817 C CA . ASP A 1 97 ? -9.343 -12.706 11.160 1.00 56.94 97 ASP A CA 1
ATOM 818 C C . ASP A 1 97 ? -8.009 -12.613 10.417 1.00 56.94 97 ASP A C 1
ATOM 820 O O . ASP A 1 97 ? -7.795 -13.227 9.372 1.00 56.94 97 ASP A O 1
ATOM 824 N N . ILE A 1 98 ? -7.163 -11.713 10.905 1.00 56.91 98 ILE A N 1
ATOM 825 C CA . ILE A 1 98 ? -5.946 -11.233 10.242 1.00 56.91 98 ILE A CA 1
ATOM 826 C C . ILE A 1 98 ? -4.836 -12.270 10.451 1.00 56.91 98 ILE A C 1
ATOM 828 O O . ILE A 1 98 ? -3.813 -11.985 11.070 1.00 56.91 98 ILE A O 1
ATOM 832 N N . ASP A 1 99 ? -5.096 -13.496 10.013 1.00 47.62 99 ASP A N 1
ATOM 833 C CA . ASP A 1 99 ? -4.182 -14.631 10.121 1.00 47.62 99 ASP A CA 1
ATOM 834 C C . ASP A 1 99 ? -3.500 -14.929 8.775 1.00 47.62 99 ASP A C 1
ATOM 836 O O . ASP A 1 99 ? -2.417 -15.510 8.754 1.00 47.62 99 ASP A O 1
ATOM 840 N N . GLU A 1 100 ? -4.038 -14.416 7.660 1.00 52.66 100 GLU A N 1
ATOM 841 C CA . GLU A 1 100 ? -3.348 -14.368 6.365 1.00 52.66 100 GLU A CA 1
ATOM 842 C C . GLU A 1 100 ? -2.935 -12.923 6.028 1.00 52.66 100 GLU A C 1
ATOM 844 O O . GLU A 1 100 ? -3.741 -12.121 5.551 1.00 52.66 100 GLU A O 1
ATOM 849 N N . PRO A 1 101 ? -1.671 -12.542 6.293 1.00 55.34 101 PRO A N 1
ATOM 850 C CA . PRO A 1 101 ? -1.245 -11.149 6.274 1.00 55.34 101 PRO A CA 1
ATOM 851 C C . PRO A 1 101 ? -0.873 -10.638 4.881 1.00 55.34 101 PRO A C 1
ATOM 853 O O . PRO A 1 101 ? -0.412 -9.504 4.814 1.00 55.34 101 PRO A O 1
ATOM 856 N N . GLU A 1 102 ? -1.018 -11.434 3.811 1.00 56.31 102 GLU A N 1
ATOM 857 C CA . GLU A 1 102 ? -0.661 -11.060 2.433 1.00 56.31 102 GLU A CA 1
ATOM 858 C C . GLU A 1 102 ? -1.893 -10.616 1.637 1.00 56.31 102 GLU A C 1
ATOM 860 O O . GLU A 1 102 ? -2.617 -11.423 1.057 1.00 56.31 102 GLU A O 1
ATOM 865 N N . ILE A 1 103 ? -2.115 -9.303 1.560 1.00 60.62 103 ILE A N 1
ATOM 866 C CA . ILE A 1 103 ? -3.140 -8.745 0.672 1.00 60.62 103 ILE A CA 1
ATOM 867 C C . ILE A 1 103 ? -2.526 -8.577 -0.719 1.00 60.62 103 ILE A C 1
ATOM 869 O O . ILE A 1 103 ? -1.623 -7.757 -0.900 1.00 60.62 103 ILE A O 1
ATOM 873 N N . PHE A 1 104 ? -3.010 -9.353 -1.692 1.00 59.12 104 PHE A N 1
ATOM 874 C CA . PHE A 1 104 ? -2.582 -9.264 -3.087 1.00 59.12 104 PHE A CA 1
ATOM 875 C C . PHE A 1 104 ? -3.396 -8.212 -3.836 1.00 59.12 104 PHE A C 1
ATOM 877 O O . PHE A 1 104 ? -4.618 -8.312 -3.932 1.00 59.12 104 PHE A O 1
ATOM 884 N N . SER A 1 105 ? -2.710 -7.241 -4.437 1.00 59.75 105 SER A N 1
ATOM 885 C CA . SER A 1 105 ? -3.333 -6.317 -5.382 1.00 59.75 105 SER A CA 1
ATOM 886 C C . SER A 1 105 ? -2.861 -6.610 -6.802 1.00 59.75 105 SER A C 1
ATOM 888 O O . SER A 1 105 ? -1.685 -6.437 -7.107 1.00 59.75 105 SER A O 1
ATOM 890 N N . LYS A 1 106 ? -3.783 -7.064 -7.658 1.00 62.44 106 LYS A N 1
ATOM 891 C CA . LYS A 1 106 ? -3.563 -7.276 -9.103 1.00 62.44 106 LYS A CA 1
ATOM 892 C C . LYS A 1 106 ? -4.471 -6.404 -9.978 1.00 62.44 106 LYS A C 1
ATOM 894 O O . LYS A 1 106 ? -4.415 -6.489 -11.197 1.00 62.44 106 LYS A O 1
ATOM 899 N N . ASP A 1 107 ? -5.334 -5.607 -9.354 1.00 76.31 107 ASP A N 1
ATOM 900 C CA . ASP A 1 107 ? -6.343 -4.813 -10.046 1.00 76.31 107 ASP A CA 1
ATOM 901 C C . ASP A 1 107 ? -5.757 -3.451 -10.444 1.00 76.31 107 ASP A C 1
ATOM 903 O O . ASP A 1 107 ? -5.651 -2.527 -9.630 1.00 76.31 107 ASP A O 1
ATOM 907 N N . SER A 1 108 ? -5.328 -3.360 -11.703 1.00 81.94 108 SER A N 1
ATOM 908 C CA . SER A 1 108 ? -4.781 -2.138 -12.295 1.00 81.94 108 SER A CA 1
ATOM 909 C C . SER A 1 108 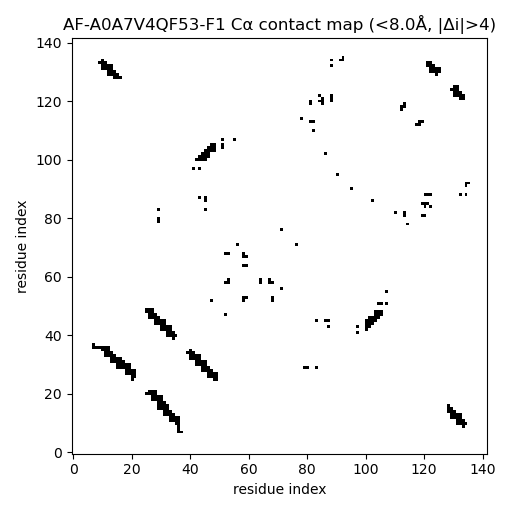? -5.809 -1.008 -12.372 1.00 81.94 108 SER A C 1
ATOM 911 O O . SER A 1 108 ? -5.427 0.151 -12.223 1.00 81.94 108 SER A O 1
ATOM 913 N N . ASP A 1 109 ? -7.100 -1.313 -12.538 1.00 86.50 109 ASP A N 1
ATOM 914 C CA . ASP A 1 109 ? -8.156 -0.295 -12.577 1.00 86.50 109 ASP A CA 1
ATOM 915 C C . ASP A 1 109 ? -8.379 0.311 -11.189 1.00 86.50 109 ASP A C 1
ATOM 917 O O . ASP A 1 109 ? -8.515 1.527 -11.046 1.00 86.50 109 ASP A O 1
ATOM 921 N N . TRP A 1 110 ? -8.360 -0.516 -10.142 1.00 86.56 110 TRP A N 1
ATOM 922 C CA . TRP A 1 110 ? -8.359 -0.053 -8.751 1.00 86.56 110 TRP A CA 1
ATOM 923 C C . TRP A 1 110 ? -7.134 0.813 -8.440 1.00 86.56 110 TRP A C 1
ATOM 925 O O . TRP A 1 110 ? -7.272 1.913 -7.903 1.00 86.56 110 TRP A O 1
ATOM 935 N N . ALA A 1 111 ? -5.939 0.353 -8.816 1.00 87.50 111 ALA A N 1
ATOM 936 C CA . ALA A 1 111 ? -4.694 1.077 -8.571 1.00 87.50 111 ALA A CA 1
ATOM 937 C C . ALA A 1 111 ? -4.692 2.450 -9.260 1.00 87.50 111 ALA A C 1
ATOM 939 O O . ALA A 1 111 ? -4.322 3.455 -8.641 1.00 87.50 111 ALA A O 1
ATOM 940 N N . LYS A 1 112 ? -5.210 2.494 -10.493 1.00 90.12 112 LYS A N 1
ATOM 941 C CA . LYS A 1 112 ? -5.391 3.709 -11.287 1.00 90.12 112 LYS A CA 1
ATOM 942 C C . LYS A 1 112 ? -6.389 4.674 -10.655 1.00 90.12 112 LYS A C 1
ATOM 944 O O . LYS A 1 112 ? -6.067 5.847 -10.503 1.00 90.12 112 LYS A O 1
ATOM 949 N N . LYS A 1 113 ? -7.545 4.189 -10.187 1.00 90.06 113 LYS A N 1
ATOM 950 C CA . LYS A 1 113 ? -8.522 5.022 -9.457 1.00 90.06 113 LYS A CA 1
ATOM 951 C C . LYS A 1 113 ? -7.911 5.688 -8.222 1.00 90.06 113 LYS A C 1
ATOM 953 O O . LYS A 1 113 ? -8.292 6.808 -7.891 1.00 90.06 113 LYS A O 1
ATOM 958 N N . ILE A 1 114 ? -6.973 5.024 -7.545 1.00 90.00 114 ILE A N 1
ATOM 959 C CA . ILE A 1 114 ? -6.270 5.598 -6.390 1.00 90.00 114 ILE A CA 1
ATOM 960 C C . ILE A 1 114 ? -5.213 6.616 -6.820 1.00 90.00 114 ILE A C 1
ATOM 962 O O . ILE A 1 114 ? -5.096 7.669 -6.193 1.00 90.00 114 ILE A O 1
ATOM 966 N N . GLU A 1 115 ? -4.448 6.334 -7.880 1.00 91.00 115 GLU A N 1
ATOM 967 C CA . GLU A 1 115 ? -3.480 7.295 -8.430 1.00 91.00 115 GLU A CA 1
ATOM 968 C C . GLU A 1 115 ? -4.173 8.586 -8.893 1.00 91.00 115 GLU A C 1
ATOM 970 O O . GLU A 1 115 ? -3.690 9.679 -8.603 1.00 91.00 115 GLU A O 1
ATOM 975 N N . GLU A 1 116 ? -5.342 8.461 -9.524 1.00 93.19 116 GLU A N 1
ATOM 976 C CA . GLU A 1 116 ? -6.176 9.573 -9.999 1.00 93.19 116 GLU A CA 1
ATOM 977 C C . GLU A 1 116 ? -6.970 10.270 -8.878 1.00 93.19 116 GLU A C 1
ATOM 979 O O . GLU A 1 116 ? -7.618 11.286 -9.120 1.00 93.19 116 GLU A O 1
ATOM 984 N N . GLY A 1 117 ? -6.941 9.746 -7.648 1.00 90.62 117 GLY A N 1
ATOM 985 C CA . GLY A 1 117 ? -7.640 10.322 -6.494 1.00 90.62 117 GLY A CA 1
ATOM 986 C C . GLY A 1 117 ? -9.153 10.078 -6.460 1.00 90.62 117 GLY A C 1
ATOM 987 O O . GLY A 1 117 ? -9.835 10.628 -5.601 1.00 90.62 117 GLY A O 1
ATOM 988 N N . SER A 1 118 ? -9.679 9.228 -7.347 1.00 91.31 118 SER A N 1
ATOM 989 C CA . SER A 1 118 ? -11.083 8.782 -7.325 1.00 91.31 118 SER A CA 1
ATOM 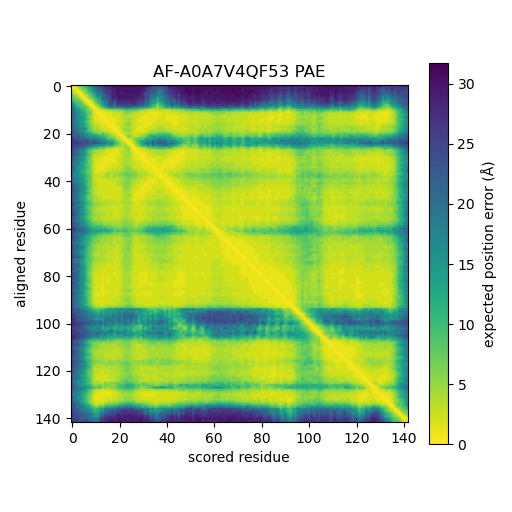990 C C . SER A 1 118 ? -11.390 7.866 -6.136 1.00 91.31 118 SER A C 1
ATOM 992 O O . SER A 1 118 ? -12.540 7.734 -5.728 1.00 91.31 118 SER A O 1
ATOM 994 N N . VAL A 1 119 ? -10.361 7.223 -5.582 1.00 89.56 119 VAL A N 1
ATOM 995 C CA . VAL A 1 119 ? -10.418 6.471 -4.326 1.00 89.56 119 VAL A CA 1
ATOM 996 C C . VAL A 1 119 ? -9.294 6.977 -3.429 1.00 89.56 119 VAL A C 1
ATOM 998 O O . VAL A 1 119 ? -8.133 7.007 -3.836 1.00 89.56 119 VAL A O 1
ATOM 1001 N N . LEU A 1 120 ? -9.629 7.372 -2.203 1.00 90.25 120 LEU A N 1
ATOM 1002 C CA . LEU A 1 120 ? -8.677 7.883 -1.217 1.00 90.25 120 LEU A CA 1
ATOM 1003 C C . LEU A 1 120 ? -8.703 7.005 0.041 1.00 90.25 120 LEU A C 1
ATOM 1005 O O . LEU A 1 120 ? -9.768 6.481 0.375 1.00 90.25 120 LEU A O 1
ATOM 1009 N N . PRO A 1 121 ? -7.569 6.852 0.755 1.00 91.75 121 PRO A N 1
ATOM 1010 C CA . PRO A 1 121 ? -7.586 6.287 2.099 1.00 91.75 121 PRO A CA 1
ATOM 1011 C C . PRO A 1 121 ? -8.546 7.087 2.983 1.00 91.75 121 PRO A C 1
ATOM 1013 O O . PRO A 1 121 ? -8.511 8.319 2.981 1.00 91.75 121 PRO A O 1
ATOM 1016 N N . ARG A 1 122 ? -9.401 6.390 3.731 1.00 93.31 122 ARG A N 1
ATOM 1017 C CA . ARG A 1 122 ? -10.302 6.998 4.724 1.00 93.31 122 ARG A CA 1
ATOM 1018 C C . ARG A 1 122 ? -9.584 7.295 6.034 1.00 93.31 122 ARG A C 1
ATOM 1020 O O . ARG A 1 122 ? -10.080 8.070 6.847 1.00 93.31 122 ARG A O 1
ATOM 1027 N N . SER A 1 123 ? -8.434 6.668 6.264 1.00 92.19 123 SER A N 1
ATOM 1028 C CA . SER A 1 123 ? -7.613 6.927 7.434 1.00 92.19 123 SER A CA 1
ATOM 1029 C C . SER A 1 123 ? -6.993 8.324 7.400 1.00 92.19 123 SER A C 1
ATOM 1031 O O . SER A 1 123 ? -6.476 8.791 6.385 1.00 92.19 123 SER A O 1
ATOM 1033 N N . GLN A 1 124 ? -7.029 8.998 8.546 1.00 92.75 124 GLN A N 1
ATOM 1034 C CA . GLN A 1 124 ? -6.416 10.307 8.728 1.00 92.75 124 GLN A CA 1
ATOM 1035 C C . GLN A 1 124 ? -4.965 10.141 9.185 1.00 92.75 124 GLN A C 1
ATOM 1037 O O . GLN A 1 124 ? -4.698 9.442 10.162 1.00 92.75 124 GLN A O 1
ATOM 1042 N N . GLU A 1 125 ? -4.023 10.808 8.519 1.00 92.19 125 GLU A N 1
ATOM 1043 C CA . GLU A 1 125 ? -2.638 10.883 8.993 1.00 92.19 125 GLU A CA 1
ATOM 1044 C C . GLU A 1 125 ? -2.551 11.819 10.208 1.00 92.19 125 GLU A C 1
ATOM 1046 O O . GLU A 1 125 ? -2.927 12.988 10.127 1.00 92.19 125 GLU A O 1
ATOM 1051 N N . ILE A 1 126 ? -2.074 11.299 11.343 1.00 89.06 126 ILE A N 1
ATOM 1052 C CA . ILE A 1 126 ? -1.905 12.079 12.582 1.00 89.06 126 ILE A CA 1
ATOM 1053 C C . ILE A 1 126 ? -0.474 12.616 12.672 1.00 89.06 126 ILE A C 1
ATOM 1055 O O . ILE A 1 126 ? -0.249 13.784 12.979 1.00 89.06 126 ILE A O 1
ATOM 1059 N N . ILE A 1 127 ? 0.503 11.741 12.431 1.00 85.00 127 ILE A N 1
ATOM 1060 C CA . ILE A 1 127 ? 1.946 12.015 12.434 1.00 85.00 127 ILE A CA 1
ATOM 1061 C C . ILE A 1 127 ? 2.533 11.184 11.296 1.00 85.00 127 ILE A C 1
ATOM 1063 O O . ILE A 1 127 ? 1.993 10.122 11.004 1.00 85.00 127 ILE A O 1
ATOM 1067 N N . SER A 1 128 ? 3.632 11.632 10.681 1.00 84.31 128 SER A N 1
ATOM 1068 C CA . SER A 1 128 ? 4.328 10.899 9.612 1.00 84.31 128 SER A CA 1
ATOM 1069 C C . SER A 1 128 ? 4.369 9.388 9.887 1.00 84.31 128 SER A C 1
ATOM 1071 O O . SER A 1 128 ? 4.916 8.957 10.904 1.00 84.31 128 SER A O 1
ATOM 1073 N N . ASN A 1 129 ? 3.766 8.602 8.985 1.00 89.38 129 ASN A N 1
ATOM 1074 C CA . ASN A 1 129 ? 3.641 7.133 9.054 1.00 89.38 129 ASN A CA 1
ATOM 1075 C C . ASN A 1 129 ? 2.621 6.558 10.059 1.00 89.38 129 ASN A C 1
ATOM 1077 O O . ASN A 1 129 ? 2.520 5.336 10.151 1.00 89.38 129 ASN A O 1
ATOM 1081 N N . ILE A 1 130 ? 1.845 7.379 10.766 1.00 92.19 130 ILE A N 1
ATOM 1082 C CA . ILE A 1 130 ? 0.796 6.956 11.702 1.00 92.19 130 ILE A CA 1
ATOM 1083 C C . ILE A 1 130 ? -0.560 7.465 11.219 1.00 92.19 130 ILE A C 1
ATOM 1085 O O . ILE A 1 130 ? -0.803 8.669 11.127 1.00 92.19 130 ILE A O 1
ATOM 1089 N N . TYR A 1 131 ? -1.465 6.522 10.997 1.00 94.19 131 TYR A N 1
ATOM 1090 C CA . TYR A 1 131 ? -2.807 6.746 10.490 1.00 94.19 131 TYR A CA 1
ATOM 1091 C C . TYR A 1 131 ? -3.840 6.277 11.508 1.00 94.19 131 TYR A C 1
ATOM 1093 O O . TYR A 1 131 ? -3.636 5.278 12.201 1.00 94.19 131 TYR A O 1
ATOM 1101 N N . LEU A 1 132 ? -4.956 6.989 11.593 1.00 93.06 132 LEU A N 1
ATOM 1102 C CA . LEU A 1 132 ? -6.112 6.594 12.385 1.00 93.06 132 LEU A CA 1
ATOM 1103 C C . LEU A 1 132 ? -7.279 6.312 11.454 1.00 93.06 132 LEU A C 1
ATOM 1105 O O . LEU A 1 132 ? -7.683 7.167 10.670 1.00 93.06 132 LEU A O 1
ATOM 1109 N N . TYR A 1 133 ? -7.811 5.103 11.556 1.00 92.19 133 TYR A N 1
ATOM 1110 C CA . TYR A 1 133 ? -8.925 4.633 10.759 1.00 92.19 133 TYR A CA 1
ATOM 1111 C C . TYR A 1 133 ? -10.133 4.352 11.648 1.00 92.19 133 TYR A C 1
ATOM 1113 O O . TYR A 1 133 ? -10.067 3.515 12.546 1.00 92.19 133 TYR A O 1
ATOM 1121 N N . VAL A 1 134 ? -11.249 5.026 11.390 1.00 88.38 134 VAL A N 1
ATOM 1122 C CA . VAL A 1 134 ? -12.522 4.753 12.062 1.00 88.38 134 VAL A CA 1
ATOM 1123 C C . VAL A 1 134 ? -13.417 4.038 11.051 1.00 88.38 134 VAL A C 1
ATOM 1125 O O . VAL A 1 134 ? -13.817 4.671 10.074 1.00 88.38 134 VAL A O 1
ATOM 1128 N N . PRO A 1 135 ? -13.715 2.739 11.243 1.00 81.88 135 PRO A N 1
ATOM 1129 C CA . PRO A 1 135 ? -14.621 2.020 10.362 1.00 81.88 135 PRO A CA 1
ATOM 1130 C C . PRO A 1 135 ? -15.978 2.714 10.343 1.00 81.88 135 PRO A C 1
ATOM 1132 O O . PRO A 1 135 ? -16.518 3.064 11.398 1.00 81.88 135 PRO A O 1
ATOM 1135 N N . GLU A 1 136 ? -16.559 2.889 9.161 1.00 72.00 136 GLU A N 1
ATOM 1136 C CA . GLU A 1 136 ? -17.947 3.327 9.078 1.00 72.00 136 GLU A CA 1
ATOM 1137 C C . GLU A 1 136 ? -18.806 2.271 9.778 1.00 72.00 136 GLU A C 1
ATOM 1139 O O . GLU A 1 136 ? -18.777 1.089 9.422 1.00 72.00 136 GLU A O 1
ATOM 1144 N N . LYS A 1 137 ? -19.555 2.674 10.816 1.00 57.16 137 LYS A N 1
ATOM 1145 C CA . LYS A 1 137 ? -20.554 1.791 11.422 1.00 57.16 137 LYS A CA 1
ATOM 1146 C C . LYS A 1 137 ? -21.448 1.314 10.286 1.00 57.16 137 LYS A C 1
ATOM 1148 O O . LYS A 1 137 ? -22.209 2.112 9.742 1.00 57.16 137 LYS A O 1
ATOM 1153 N N . ARG A 1 138 ? -21.394 0.021 9.949 1.00 48.56 138 ARG A N 1
ATOM 1154 C CA . ARG A 1 138 ? -22.454 -0.597 9.155 1.00 48.56 138 ARG A CA 1
ATOM 1155 C C . ARG A 1 138 ? -23.722 -0.418 9.975 1.00 48.56 138 ARG A C 1
ATOM 1157 O O . ARG A 1 138 ? -23.929 -1.124 10.960 1.00 48.56 138 ARG A O 1
ATOM 1164 N N . ILE A 1 139 ? -24.531 0.579 9.626 1.00 38.41 139 ILE A N 1
ATOM 1165 C CA . ILE A 1 139 ? -25.899 0.678 10.111 1.00 38.41 139 ILE A CA 1
ATOM 1166 C C . ILE A 1 139 ? -26.576 -0.551 9.516 1.00 38.41 139 ILE A C 1
ATOM 1168 O O . ILE A 1 139 ? -26.941 -0.574 8.344 1.00 38.41 139 ILE A O 1
ATOM 1172 N N . GLY A 1 140 ? -26.609 -1.628 10.298 1.00 35.28 140 GLY A N 1
ATOM 1173 C CA . GLY A 1 140 ? -27.340 -2.823 9.943 1.00 35.28 140 GLY A CA 1
ATOM 1174 C C . GLY A 1 140 ? -28.802 -2.434 9.849 1.00 35.28 140 GLY A C 1
ATOM 1175 O O . GLY A 1 140 ? -29.427 -2.147 10.869 1.00 35.28 140 GLY A O 1
ATOM 1176 N N . PHE A 1 141 ? -29.340 -2.413 8.635 1.00 36.03 141 PHE A N 1
ATOM 1177 C CA . PHE A 1 141 ? -30.761 -2.654 8.475 1.00 36.03 141 PHE A CA 1
ATOM 1178 C C . PHE A 1 141 ? -30.990 -4.088 8.964 1.00 36.03 141 PHE A C 1
ATOM 1180 O O . PHE A 1 141 ? -30.548 -5.046 8.329 1.00 36.03 141 PHE A O 1
ATOM 1187 N N . LYS A 1 142 ? -31.530 -4.189 10.184 1.00 36.03 142 LYS A N 1
ATOM 1188 C CA . LYS A 1 142 ? -32.171 -5.399 10.697 1.00 36.03 142 LYS A CA 1
ATOM 1189 C C . LYS A 1 142 ? -33.420 -5.696 9.883 1.00 36.03 142 LYS A C 1
ATOM 1191 O O . LYS A 1 142 ? -34.089 -4.714 9.489 1.00 36.03 142 LYS A O 1
#

Foldseek 3Di:
DDDDDPPQLLFKKKFWDDWDQDPVQRWIWTWIWIAGSVGDIDIAIEIEHPVLQCVLVVQDPDPCSVVSSVVCCVVCVVLVVFVVLQQVLVCVLVVPDCPPRYDYDNDSVVSVCVVVVVDGRQWDDPDVRITTDNHDPPPDPD